Protein AF-A0A8J6D0E6-F1 (afdb_monomer)

pLDDT: mean 87.66, std 14.27, range [42.78, 98.38]

Secondary structure (DSSP, 8-state):
--SS-EEEEE-TTSGGGTTSPTT-EEEEEEESS-GGG--EEEEEEE-TT--EESSHHHHHHHHHHTT--------

Structure (mmCIF, N/CA/C/O backbone):
data_AF-A0A8J6D0E6-F1
#
_entry.id   AF-A0A8J6D0E6-F1
#
loop_
_atom_site.group_PDB
_atom_site.id
_atom_site.type_symbol
_atom_site.label_atom_id
_atom_site.label_alt_id
_atom_site.label_comp_id
_atom_site.label_asym_id
_atom_site.label_entity_id
_atom_site.label_seq_id
_atom_site.pdbx_PDB_ins_code
_atom_site.Cartn_x
_atom_site.Cartn_y
_atom_site.Cartn_z
_atom_site.occupancy
_atom_site.B_iso_or_equiv
_atom_site.auth_seq_id
_atom_site.auth_comp_id
_atom_site.auth_asym_id
_atom_site.auth_atom_id
_atom_site.pdbx_PDB_model_num
ATOM 1 N N . MET A 1 1 ? 8.843 15.864 -20.029 1.00 43.72 1 MET A N 1
ATOM 2 C CA . MET A 1 1 ? 8.336 14.480 -20.143 1.00 43.72 1 MET A CA 1
ATOM 3 C C . MET A 1 1 ? 9.262 13.602 -19.317 1.00 43.72 1 MET A C 1
ATOM 5 O O . MET A 1 1 ? 10.440 13.547 -19.648 1.00 43.72 1 MET A O 1
ATOM 9 N N . SER A 1 2 ? 8.813 13.055 -18.183 1.00 53.69 2 SER A N 1
ATOM 10 C CA . SER A 1 2 ? 9.673 12.196 -17.356 1.00 53.69 2 SER A CA 1
ATOM 11 C C . SER A 1 2 ? 9.888 10.858 -18.069 1.00 53.69 2 SER A C 1
ATOM 13 O O . SER A 1 2 ? 8.980 10.319 -18.699 1.00 53.69 2 SER A O 1
ATOM 15 N N . LEU A 1 3 ? 11.120 10.357 -18.038 1.00 61.19 3 LEU A N 1
ATOM 16 C CA . LEU A 1 3 ? 11.535 9.131 -18.715 1.00 61.19 3 LEU A CA 1
ATOM 1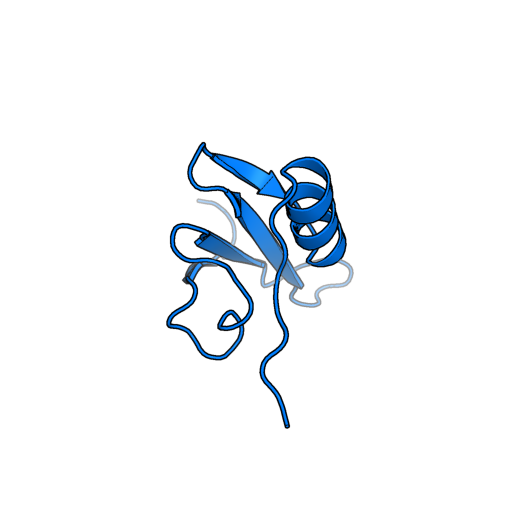7 C C . LEU A 1 3 ? 10.832 7.905 -18.103 1.00 61.19 3 LEU A C 1
ATOM 19 O O . LEU A 1 3 ? 11.291 7.358 -17.107 1.00 61.19 3 LEU A O 1
ATOM 23 N N . GLY A 1 4 ? 9.715 7.486 -18.702 1.00 78.50 4 GLY A N 1
ATOM 24 C CA . GLY A 1 4 ? 9.176 6.121 -18.625 1.00 78.50 4 GLY A CA 1
ATOM 25 C C . GLY A 1 4 ? 8.675 5.614 -17.269 1.00 78.50 4 GLY A C 1
ATOM 26 O O . GLY A 1 4 ? 8.411 4.420 -17.156 1.00 78.50 4 GLY A O 1
ATOM 27 N N . VAL A 1 5 ? 8.550 6.459 -16.241 1.00 86.62 5 VAL A N 1
ATOM 28 C CA . VAL A 1 5 ? 8.022 6.010 -14.943 1.00 86.62 5 VAL A CA 1
ATOM 29 C C . VAL A 1 5 ? 6.529 5.719 -15.073 1.00 86.62 5 VAL A C 1
ATOM 31 O O . VAL A 1 5 ? 5.758 6.613 -15.414 1.00 86.62 5 VAL A O 1
ATOM 34 N N . THR A 1 6 ? 6.131 4.480 -14.789 1.00 93.19 6 THR A N 1
ATOM 35 C CA . THR A 1 6 ? 4.717 4.080 -14.721 1.00 93.19 6 THR A CA 1
ATOM 36 C C . THR A 1 6 ? 4.307 3.972 -13.262 1.00 93.19 6 THR A C 1
ATOM 38 O O . THR A 1 6 ? 5.068 3.444 -12.451 1.00 93.19 6 THR A O 1
ATOM 41 N N . VAL A 1 7 ? 3.126 4.488 -12.933 1.00 95.75 7 VAL A N 1
ATOM 42 C CA . VAL A 1 7 ? 2.571 4.446 -11.579 1.00 95.75 7 VAL A CA 1
ATOM 43 C C . VAL A 1 7 ? 1.294 3.623 -11.600 1.00 95.75 7 VAL A C 1
ATOM 45 O O . VAL A 1 7 ? 0.449 3.823 -12.473 1.00 95.75 7 VAL A O 1
ATOM 48 N N . GLN A 1 8 ? 1.175 2.698 -10.656 1.00 97.12 8 GLN A N 1
ATOM 49 C CA . GLN A 1 8 ? -0.023 1.898 -10.436 1.00 97.12 8 GLN A CA 1
ATOM 50 C C . GLN A 1 8 ? -0.425 1.968 -8.968 1.00 97.12 8 GLN A C 1
ATOM 52 O O . GLN A 1 8 ? 0.430 2.123 -8.094 1.00 97.12 8 GLN A O 1
ATOM 57 N N . TYR A 1 9 ? -1.728 1.866 -8.728 1.00 97.50 9 TYR A N 1
ATOM 58 C CA . TYR A 1 9 ? -2.319 1.885 -7.400 1.00 97.50 9 TYR A CA 1
ATOM 59 C C . TYR A 1 9 ? -3.031 0.565 -7.145 1.00 97.50 9 TYR A C 1
ATOM 61 O O . TYR A 1 9 ? -3.688 0.047 -8.047 1.00 97.50 9 TYR A O 1
ATOM 69 N N . PHE A 1 10 ? -2.887 0.065 -5.926 1.00 98.19 10 PHE A N 1
ATOM 70 C CA . PHE A 1 10 ? -3.466 -1.185 -5.453 1.00 98.19 10 PHE A CA 1
ATOM 71 C C . PHE A 1 10 ? -4.016 -1.003 -4.041 1.00 98.19 10 PHE A C 1
ATOM 73 O O . PHE A 1 10 ? -3.609 -0.079 -3.329 1.00 98.19 10 PHE A O 1
ATOM 80 N N . ASP A 1 11 ? -4.887 -1.905 -3.616 1.00 97.69 11 ASP A N 1
ATOM 81 C CA . ASP A 1 11 ? -5.412 -1.953 -2.253 1.00 97.69 11 ASP A CA 1
ATOM 82 C C . ASP A 1 11 ? -5.536 -3.407 -1.755 1.00 97.69 11 ASP A C 1
ATOM 84 O O . ASP A 1 11 ? -4.940 -4.328 -2.314 1.00 97.69 11 ASP A O 1
ATOM 88 N N . ASN A 1 12 ? -6.273 -3.627 -0.666 1.00 96.19 12 ASN A N 1
ATOM 89 C CA . ASN A 1 12 ? -6.391 -4.938 -0.038 1.00 96.19 12 ASN A CA 1
ATOM 90 C C . ASN A 1 12 ? -7.272 -5.952 -0.797 1.00 96.19 12 ASN A C 1
ATOM 92 O O . ASN A 1 12 ? -7.389 -7.087 -0.332 1.00 96.19 12 ASN A O 1
ATOM 96 N N . ILE A 1 13 ? -7.903 -5.588 -1.924 1.00 97.31 13 ILE A N 1
ATOM 97 C CA . ILE A 1 13 ? -8.576 -6.566 -2.800 1.00 97.31 13 ILE A CA 1
ATOM 98 C C . ILE A 1 13 ? -7.617 -7.196 -3.820 1.00 97.31 13 ILE A C 1
ATOM 100 O O . ILE A 1 13 ? -7.937 -8.227 -4.417 1.00 97.31 13 ILE A O 1
ATOM 104 N N . ASP A 1 14 ? -6.430 -6.614 -4.000 1.00 97.69 14 ASP A N 1
ATOM 105 C CA . ASP A 1 14 ? -5.395 -7.131 -4.884 1.00 97.69 14 ASP A CA 1
ATOM 106 C C . ASP A 1 14 ? -4.545 -8.195 -4.174 1.00 97.69 14 ASP A C 1
ATOM 108 O O . ASP A 1 14 ? -3.961 -7.948 -3.122 1.00 97.69 14 ASP A O 1
ATOM 112 N N . ALA A 1 15 ? -4.395 -9.375 -4.786 1.00 95.62 15 ALA A N 1
ATOM 113 C CA . ALA A 1 15 ? -3.716 -10.527 -4.174 1.00 95.62 15 ALA A CA 1
ATOM 114 C C . ALA A 1 15 ? -2.312 -10.251 -3.571 1.00 95.62 15 ALA A C 1
ATOM 116 O O . ALA A 1 15 ? -2.006 -10.824 -2.531 1.00 95.62 15 ALA A O 1
ATOM 117 N N . PRO A 1 16 ? -1.431 -9.395 -4.138 1.00 95.56 16 PRO A N 1
ATOM 118 C CA . PRO A 1 16 ? -0.138 -9.076 -3.510 1.00 95.56 16 PRO A CA 1
ATOM 119 C C . PRO A 1 16 ? -0.235 -8.237 -2.220 1.00 95.56 16 PRO A C 1
ATOM 121 O O . PRO A 1 16 ? 0.770 -8.055 -1.518 1.00 95.56 16 PRO A O 1
ATOM 124 N N . TYR A 1 17 ? -1.410 -7.675 -1.948 1.00 96.81 17 TYR A N 1
ATOM 125 C CA . TYR A 1 17 ? -1.679 -6.666 -0.927 1.00 96.81 17 TYR A CA 1
ATOM 126 C C . TYR A 1 17 ? -2.857 -7.025 -0.017 1.00 96.81 17 TYR A C 1
ATOM 128 O O . TYR A 1 17 ? -3.249 -6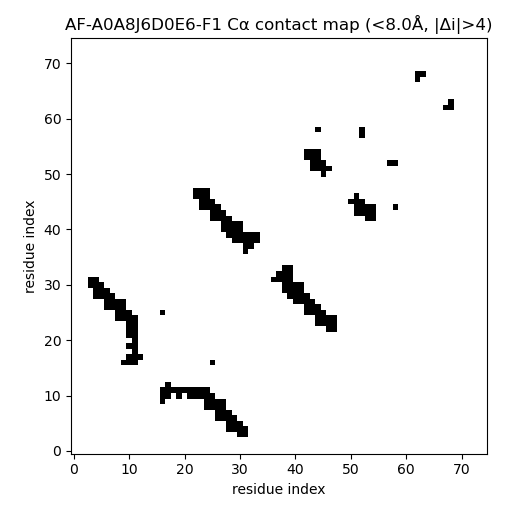.204 0.805 1.00 96.81 17 TYR A O 1
ATOM 136 N N . ASP A 1 18 ? -3.356 -8.258 -0.097 1.00 95.25 18 ASP A N 1
ATOM 137 C CA . ASP A 1 18 ? -4.425 -8.814 0.743 1.00 95.25 18 ASP A CA 1
ATOM 138 C C . ASP A 1 18 ? -4.154 -8.717 2.257 1.00 95.25 18 ASP A C 1
ATOM 140 O O . ASP A 1 18 ? -5.076 -8.663 3.066 1.00 95.25 18 ASP A O 1
ATOM 144 N N . TRP A 1 19 ? -2.882 -8.639 2.644 1.00 94.00 19 TRP A N 1
ATOM 145 C CA . TRP A 1 19 ? -2.444 -8.432 4.020 1.00 94.00 19 TRP A CA 1
ATOM 146 C C . TRP A 1 19 ? -2.678 -7.008 4.543 1.00 94.00 19 TRP A C 1
ATOM 148 O O . TRP A 1 19 ? -2.494 -6.786 5.739 1.00 94.00 19 TRP A O 1
ATOM 158 N N . LEU A 1 20 ? -3.007 -6.033 3.689 1.00 95.12 20 LEU A N 1
ATOM 159 C CA . LEU A 1 20 ? -3.321 -4.669 4.112 1.00 95.12 20 LEU A CA 1
ATOM 160 C C . LEU A 1 20 ? -4.707 -4.580 4.746 1.00 95.12 20 LEU A C 1
ATOM 162 O O . LEU A 1 20 ? -5.663 -5.219 4.315 1.00 95.12 20 LEU A O 1
ATOM 166 N N . LEU A 1 21 ? -4.834 -3.714 5.749 1.00 94.44 21 LEU A N 1
ATOM 167 C CA . LEU A 1 21 ? -6.141 -3.366 6.292 1.00 94.44 21 LEU A CA 1
ATOM 168 C C . LEU A 1 21 ? -6.944 -2.537 5.274 1.00 94.44 21 LEU A C 1
ATOM 170 O O . LEU A 1 21 ? -6.353 -1.739 4.539 1.00 94.44 21 LEU A O 1
ATOM 174 N N . PRO A 1 22 ? -8.285 -2.651 5.259 1.00 94.81 22 PRO A N 1
ATOM 175 C CA . PRO A 1 22 ? -9.131 -1.823 4.407 1.00 94.81 22 PRO A CA 1
ATOM 176 C C . PRO A 1 22 ? -8.836 -0.325 4.550 1.00 94.81 22 PRO A C 1
ATOM 178 O O . PRO A 1 22 ? -8.645 0.186 5.656 1.00 94.81 22 PRO A O 1
ATOM 181 N N . GLY A 1 23 ? -8.819 0.380 3.418 1.00 94.50 23 GLY A N 1
ATOM 182 C CA . GLY A 1 23 ? -8.522 1.815 3.347 1.00 94.50 23 GLY A CA 1
ATOM 183 C C . GLY A 1 23 ? -7.035 2.157 3.222 1.00 94.50 23 GLY A C 1
ATOM 184 O O . GLY A 1 23 ? -6.713 3.320 2.989 1.00 94.50 23 GLY A O 1
ATOM 185 N N . TRP A 1 24 ? -6.136 1.175 3.336 1.00 96.88 24 TRP A N 1
ATOM 186 C CA . TRP A 1 24 ? -4.739 1.343 2.941 1.00 96.88 24 TRP A CA 1
ATOM 187 C C . TRP A 1 24 ? -4.580 1.215 1.426 1.00 96.88 24 TRP A C 1
ATOM 189 O O . TRP A 1 24 ? -5.250 0.405 0.791 1.00 96.88 24 TRP A O 1
ATOM 199 N N . ILE A 1 25 ? -3.656 1.991 0.859 1.00 98.00 25 ILE A N 1
ATOM 200 C CA . ILE A 1 25 ? -3.362 2.001 -0.582 1.00 98.00 25 ILE A CA 1
A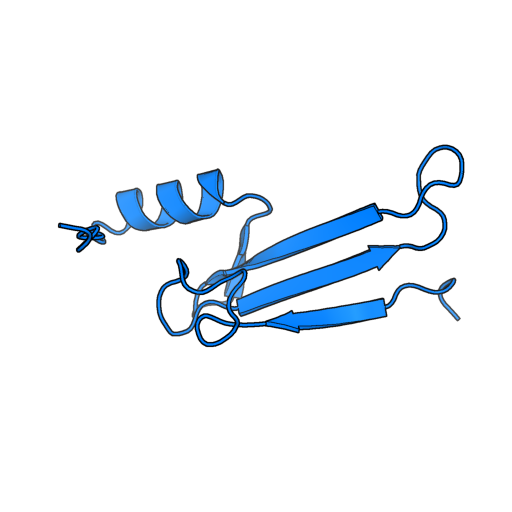TOM 201 C C . ILE A 1 25 ? -1.867 1.770 -0.796 1.00 98.00 25 ILE A C 1
ATOM 203 O O . ILE A 1 25 ? -1.039 2.233 -0.007 1.00 98.00 25 ILE A O 1
ATOM 207 N N . VAL A 1 26 ? -1.506 1.096 -1.888 1.00 98.3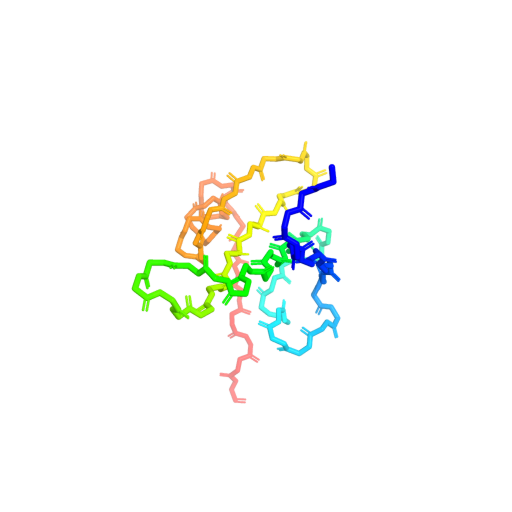1 26 VAL A N 1
ATOM 208 C CA . VAL A 1 26 ? -0.122 0.978 -2.355 1.00 98.31 26 VAL A CA 1
ATOM 209 C C . VAL A 1 26 ? 0.054 1.665 -3.687 1.00 98.31 26 VAL A C 1
ATOM 211 O O . VAL A 1 26 ? -0.641 1.365 -4.647 1.00 98.31 26 VAL A O 1
ATOM 214 N N . GLU A 1 27 ? 1.048 2.536 -3.760 1.00 98.00 27 GLU A N 1
ATOM 215 C CA . GLU A 1 27 ? 1.562 3.079 -5.003 1.00 98.00 27 GLU A CA 1
ATOM 216 C C . GLU A 1 27 ? 2.825 2.314 -5.412 1.00 98.00 27 GLU A C 1
ATOM 218 O O . GLU A 1 27 ? 3.845 2.342 -4.713 1.00 98.00 27 GLU A O 1
ATOM 223 N N . GLU A 1 28 ? 2.780 1.647 -6.563 1.00 97.25 28 GLU A N 1
ATOM 224 C CA . GLU A 1 28 ? 3.962 1.086 -7.209 1.00 97.25 28 GLU A CA 1
ATOM 225 C C . GLU A 1 28 ? 4.465 2.017 -8.308 1.00 97.25 28 GLU A C 1
ATOM 227 O O . GLU A 1 28 ? 3.755 2.328 -9.264 1.00 97.25 28 GLU A O 1
ATOM 232 N N . ARG A 1 29 ? 5.731 2.429 -8.204 1.00 95.38 29 ARG A N 1
ATOM 233 C CA . ARG A 1 29 ? 6.435 3.173 -9.253 1.00 95.38 29 ARG A CA 1
ATOM 234 C C . ARG A 1 29 ? 7.414 2.260 -9.964 1.00 95.38 29 ARG A C 1
ATOM 236 O O . ARG A 1 29 ? 8.464 1.926 -9.409 1.00 95.38 29 ARG A O 1
ATOM 243 N N . PHE A 1 30 ? 7.106 1.917 -11.207 1.00 93.38 30 PHE A N 1
ATOM 244 C CA . PHE A 1 30 ? 8.031 1.223 -12.090 1.00 93.38 30 PHE A CA 1
ATOM 245 C C . PHE A 1 30 ? 8.960 2.225 -12.772 1.00 93.38 30 PHE A C 1
ATOM 247 O O . PHE A 1 30 ? 8.518 3.094 -13.520 1.00 93.38 30 PHE A O 1
ATOM 254 N N . VAL A 1 31 ? 10.260 2.089 -12.525 1.00 91.06 31 VAL A N 1
ATOM 255 C CA . VAL A 1 31 ? 11.326 2.880 -13.141 1.00 91.06 31 VAL A CA 1
ATOM 256 C C . VAL A 1 31 ? 12.106 1.958 -14.082 1.00 91.06 31 VAL A C 1
ATOM 258 O O . VAL A 1 31 ? 12.864 1.123 -13.585 1.00 91.06 31 VAL A O 1
ATOM 261 N N . PRO A 1 32 ? 11.961 2.087 -15.416 1.00 85.69 32 PRO A N 1
ATOM 262 C CA . PRO A 1 32 ? 12.557 1.149 -16.374 1.00 85.69 32 PRO A CA 1
ATOM 263 C C . PRO A 1 32 ? 14.092 1.142 -16.366 1.00 85.69 32 PRO A C 1
ATOM 265 O O . PRO A 1 32 ? 14.705 0.093 -16.529 1.00 85.69 32 PRO A O 1
ATOM 268 N N . PHE A 1 33 ? 14.715 2.304 -16.138 1.00 82.88 33 PHE A N 1
ATOM 269 C CA . PHE A 1 33 ? 16.170 2.481 -16.143 1.00 82.88 33 PHE A CA 1
ATOM 270 C C . PHE A 1 33 ? 16.657 2.964 -14.773 1.00 82.88 33 PHE A C 1
ATOM 272 O O . PHE A 1 33 ? 16.871 4.154 -14.548 1.00 82.88 33 PHE A O 1
ATOM 279 N N . GLY A 1 34 ? 16.788 2.034 -13.829 1.00 72.69 34 GLY A N 1
ATOM 280 C CA . GLY A 1 34 ? 17.352 2.290 -12.505 1.00 72.69 34 GLY A CA 1
ATOM 281 C C . GLY A 1 34 ? 18.885 2.208 -12.472 1.00 72.69 34 GLY A C 1
ATOM 282 O O . GLY A 1 34 ? 19.578 2.315 -13.484 1.00 72.69 34 GLY A O 1
ATOM 283 N N . TYR A 1 35 ? 19.445 2.005 -11.276 1.00 72.50 35 TYR A N 1
ATOM 284 C CA . TYR A 1 35 ? 20.893 1.852 -11.088 1.00 72.50 35 TYR A CA 1
ATOM 285 C C . TYR A 1 35 ? 21.445 0.701 -11.945 1.00 72.50 35 TYR A 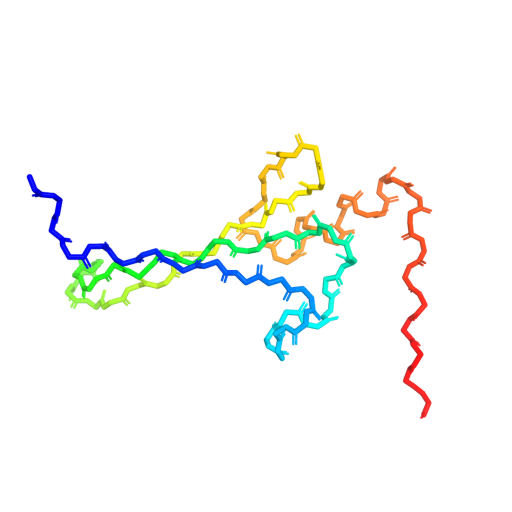C 1
ATOM 287 O O . TYR A 1 35 ? 20.905 -0.405 -11.919 1.00 72.50 35 TYR A O 1
ATOM 295 N N . ARG A 1 36 ? 22.534 0.967 -12.680 1.00 82.38 36 ARG A N 1
ATOM 296 C CA . ARG A 1 36 ? 23.159 0.038 -13.646 1.00 82.38 36 ARG A CA 1
ATOM 297 C C . ARG A 1 36 ? 22.2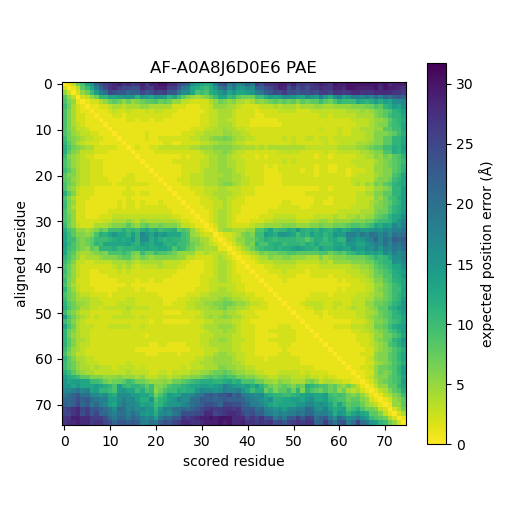32 -0.422 -14.784 1.00 82.38 36 ARG A C 1
ATOM 299 O O . ARG A 1 36 ? 22.492 -1.452 -15.390 1.00 82.38 36 ARG A O 1
ATOM 306 N N . GLY A 1 37 ? 21.172 0.329 -15.087 1.00 80.62 37 GLY A N 1
ATOM 307 C CA . GLY A 1 37 ? 20.262 0.022 -16.196 1.00 80.62 37 GLY A CA 1
ATOM 308 C C . GLY A 1 37 ? 19.221 -1.058 -15.889 1.00 80.62 37 GLY A C 1
ATOM 309 O O . GLY A 1 37 ? 18.474 -1.434 -16.784 1.00 80.62 37 GLY A O 1
ATOM 310 N N . HIS A 1 38 ? 19.134 -1.538 -14.644 1.00 83.94 38 HIS A N 1
ATOM 311 C CA . HIS A 1 38 ? 18.090 -2.475 -14.230 1.00 83.94 38 HIS A CA 1
ATOM 312 C C . HIS A 1 38 ? 16.830 -1.732 -13.787 1.00 83.94 38 HIS A C 1
ATOM 314 O O . HIS A 1 38 ? 16.911 -0.763 -13.024 1.00 83.94 38 HIS A O 1
ATOM 320 N N . GLY A 1 39 ? 15.669 -2.219 -14.225 1.00 89.12 39 GLY A N 1
ATOM 321 C CA . GLY A 1 39 ? 14.377 -1.715 -13.773 1.00 89.12 39 GLY A CA 1
ATOM 322 C C . GLY A 1 39 ? 14.200 -1.865 -12.261 1.00 89.12 39 GLY A C 1
ATOM 323 O O . GLY A 1 39 ? 14.711 -2.805 -11.649 1.00 89.12 39 GLY A O 1
ATOM 324 N N . ARG A 1 40 ? 13.493 -0.920 -11.641 1.00 90.81 40 ARG A N 1
ATOM 325 C CA . ARG A 1 40 ? 13.174 -0.935 -10.207 1.00 90.81 40 ARG A CA 1
ATOM 326 C C . ARG A 1 40 ? 11.697 -0.667 -9.990 1.00 90.81 40 ARG A C 1
ATOM 328 O O . ARG A 1 40 ? 11.132 0.194 -10.655 1.00 90.81 40 ARG A O 1
ATOM 335 N N . ILE A 1 41 ? 11.114 -1.360 -9.018 1.00 93.44 41 ILE A N 1
ATOM 336 C CA . ILE A 1 41 ? 9.785 -1.056 -8.490 1.00 93.44 41 ILE A CA 1
ATOM 337 C C . ILE A 1 41 ? 9.979 -0.464 -7.099 1.00 93.44 41 ILE A C 1
ATOM 339 O O . ILE A 1 41 ? 10.572 -1.104 -6.230 1.00 93.44 41 ILE A O 1
ATOM 343 N N . TYR A 1 42 ? 9.502 0.760 -6.901 1.00 94.38 42 TYR A N 1
ATOM 344 C CA . TYR A 1 42 ? 9.397 1.366 -5.576 1.00 94.38 42 TYR A CA 1
ATOM 345 C C . TYR A 1 42 ? 7.958 1.241 -5.096 1.00 94.38 42 TYR A C 1
ATOM 347 O O . TYR A 1 42 ? 7.044 1.545 -5.858 1.00 94.38 42 TYR A O 1
ATOM 355 N N . LYS A 1 43 ? 7.770 0.804 -3.849 1.00 97.06 43 LYS A N 1
ATOM 356 C CA . LYS A 1 43 ? 6.454 0.681 -3.218 1.00 97.06 43 LYS A CA 1
ATOM 357 C C . LYS A 1 43 ? 6.308 1.739 -2.133 1.00 97.06 43 LYS A C 1
ATOM 359 O O . LYS A 1 43 ? 7.197 1.865 -1.288 1.00 97.06 43 LYS A O 1
ATOM 364 N N . TYR A 1 44 ? 5.185 2.443 -2.144 1.00 98.06 44 TYR A N 1
ATOM 365 C CA . TYR A 1 44 ? 4.786 3.381 -1.101 1.00 98.06 44 TYR A CA 1
ATOM 366 C C . TYR A 1 44 ? 3.412 2.974 -0.589 1.00 98.06 44 TYR A C 1
ATOM 368 O O . TYR A 1 44 ? 2.490 2.804 -1.376 1.00 98.06 44 TYR A O 1
ATOM 376 N N . TYR A 1 45 ? 3.292 2.789 0.715 1.00 98.38 45 TYR A N 1
ATOM 377 C CA . TYR A 1 45 ? 2.051 2.430 1.389 1.00 98.38 45 TYR A CA 1
ATOM 378 C C . TYR A 1 45 ? 1.486 3.683 2.035 1.00 98.38 45 TYR A C 1
ATOM 380 O O . TYR A 1 45 ? 2.247 4.426 2.653 1.00 98.38 45 TYR A O 1
ATOM 388 N N . TYR A 1 46 ? 0.185 3.898 1.923 1.00 98.06 46 TYR A N 1
ATOM 389 C CA . TYR A 1 46 ? -0.497 5.037 2.517 1.00 98.06 46 TYR A CA 1
ATOM 390 C C . TYR A 1 46 ? -1.568 4.548 3.477 1.00 98.06 46 TYR A C 1
ATOM 392 O O . TYR A 1 46 ? -2.362 3.676 3.116 1.00 98.06 46 TYR A O 1
ATOM 400 N N . ASP A 1 47 ? -1.574 5.100 4.689 1.00 95.88 47 ASP A N 1
ATOM 401 C CA . ASP A 1 47 ? -2.689 4.906 5.612 1.00 95.88 47 ASP A CA 1
ATOM 402 C C . ASP A 1 47 ? -3.934 5.696 5.142 1.00 95.88 47 ASP A C 1
ATOM 404 O O . ASP A 1 47 ? -3.830 6.549 4.251 1.00 95.88 47 ASP A O 1
ATOM 408 N N . PRO A 1 48 ? -5.115 5.468 5.745 1.00 95.00 48 PRO A N 1
ATOM 409 C CA . PRO A 1 48 ? -6.339 6.191 5.386 1.00 95.00 48 PRO A CA 1
ATOM 410 C C . PRO A 1 48 ? -6.285 7.717 5.590 1.00 95.00 48 PRO A C 1
ATOM 412 O O . PRO A 1 48 ? -7.189 8.425 5.149 1.00 95.00 48 PRO A O 1
ATOM 415 N N . VAL A 1 49 ? -5.263 8.231 6.280 1.00 94.44 49 VAL A N 1
ATOM 416 C CA . VAL A 1 49 ? -5.055 9.659 6.567 1.00 94.44 49 VAL A CA 1
ATOM 417 C C . VAL A 1 49 ? -3.994 10.266 5.629 1.00 94.44 49 VAL A C 1
ATOM 419 O O . VAL A 1 49 ? -3.832 11.484 5.577 1.00 94.44 49 VAL A O 1
ATOM 422 N N . GLY A 1 50 ? -3.311 9.442 4.829 1.00 95.06 50 GLY A N 1
ATOM 423 C CA . GLY A 1 50 ? -2.297 9.840 3.856 1.00 95.06 50 GLY A CA 1
ATOM 424 C C . GLY A 1 50 ? -0.849 9.764 4.353 1.00 95.06 50 GLY A C 1
ATOM 425 O O . GLY A 1 50 ? 0.048 10.214 3.636 1.00 95.06 50 GLY A O 1
ATOM 426 N N . HIS 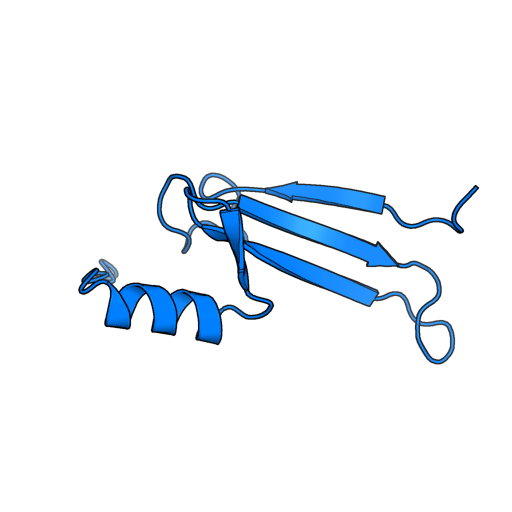A 1 51 ? -0.570 9.200 5.534 1.00 96.38 51 HIS A N 1
ATOM 427 C CA . HIS A 1 51 ? 0.810 8.973 5.969 1.00 96.38 51 HIS A CA 1
ATOM 428 C C . HIS A 1 51 ? 1.471 7.889 5.124 1.00 96.38 51 HIS A C 1
ATOM 430 O O . HIS A 1 51 ? 0.913 6.814 4.919 1.00 96.38 51 HIS A O 1
ATOM 436 N N . SER A 1 52 ? 2.687 8.172 4.656 1.00 97.12 52 SER A N 1
ATOM 437 C CA . SER A 1 52 ? 3.417 7.285 3.755 1.00 97.12 52 SER A CA 1
ATOM 438 C C . SER A 1 52 ? 4.435 6.407 4.480 1.00 97.12 52 SER A C 1
ATOM 440 O O . SER A 1 52 ? 5.220 6.900 5.293 1.00 97.12 52 SER A O 1
ATOM 442 N N . TYR A 1 53 ? 4.532 5.151 4.061 1.00 97.81 53 TYR A N 1
ATOM 443 C CA . TYR A 1 53 ? 5.516 4.177 4.523 1.00 97.81 53 TYR A CA 1
ATOM 444 C C . TYR A 1 53 ? 6.193 3.519 3.320 1.00 97.81 53 TYR A C 1
ATOM 446 O O . TYR A 1 53 ? 5.572 3.295 2.285 1.00 97.81 53 TYR A O 1
ATOM 454 N N . CYS A 1 54 ? 7.473 3.176 3.435 1.00 96.69 54 CYS A N 1
ATOM 455 C CA . CYS A 1 54 ? 8.251 2.621 2.320 1.00 96.69 54 CYS A CA 1
ATOM 456 C C . CYS A 1 54 ? 8.389 1.094 2.392 1.00 96.69 54 CYS A C 1
ATOM 458 O O . CYS A 1 54 ? 8.901 0.465 1.467 1.00 96.69 54 CYS A O 1
ATOM 460 N N . THR A 1 55 ? 8.005 0.477 3.513 1.00 96.06 55 THR A N 1
ATOM 461 C CA . THR A 1 55 ? 8.212 -0.959 3.746 1.00 96.06 55 THR A CA 1
ATOM 462 C C . THR A 1 55 ? 7.049 -1.578 4.507 1.00 96.06 55 THR A C 1
ATOM 464 O O . THR A 1 55 ? 6.479 -0.942 5.389 1.00 96.06 55 THR A O 1
ATOM 467 N N . LYS A 1 56 ? 6.778 -2.866 4.254 1.00 95.44 56 LYS A N 1
ATOM 468 C CA . LYS A 1 56 ? 5.807 -3.653 5.032 1.00 95.44 56 LYS A CA 1
ATOM 469 C C . LYS A 1 56 ? 6.085 -3.592 6.538 1.00 95.44 56 LYS A C 1
ATOM 471 O O . LYS A 1 56 ? 5.165 -3.417 7.318 1.00 95.44 56 LYS A O 1
ATOM 476 N N . ARG A 1 57 ? 7.357 -3.648 6.955 1.00 95.56 57 ARG A N 1
ATOM 477 C CA . ARG A 1 57 ? 7.736 -3.534 8.375 1.00 95.56 57 ARG A CA 1
ATOM 478 C C . ARG A 1 57 ? 7.275 -2.218 9.006 1.00 95.56 57 ARG A C 1
ATOM 480 O O . ARG A 1 57 ? 6.823 -2.228 10.139 1.00 95.56 57 ARG A O 1
ATOM 487 N N . GLN A 1 58 ? 7.397 -1.102 8.289 1.00 96.56 58 GLN A N 1
ATOM 488 C CA . GLN A 1 58 ? 6.932 0.195 8.785 1.00 96.56 58 GLN A CA 1
ATOM 489 C C . GLN A 1 58 ? 5.404 0.253 8.903 1.00 96.56 58 GLN A C 1
ATOM 491 O O . GLN A 1 58 ? 4.910 0.825 9.865 1.00 96.56 58 GLN A O 1
ATOM 496 N N . VAL A 1 59 ? 4.679 -0.370 7.969 1.00 95.88 59 VAL A N 1
ATOM 497 C CA . VAL A 1 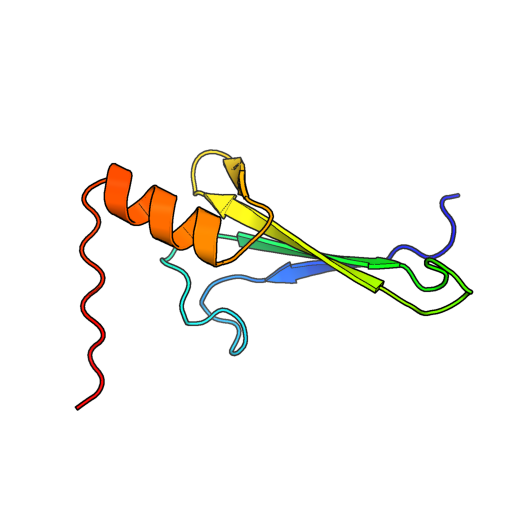59 ? 3.214 -0.501 8.041 1.00 95.88 59 VAL A CA 1
ATOM 498 C C . VAL A 1 59 ? 2.801 -1.301 9.277 1.00 95.88 59 VAL A C 1
ATOM 500 O O . VAL A 1 59 ? 2.004 -0.824 10.076 1.00 95.88 59 VAL A O 1
ATOM 503 N N . LEU A 1 60 ? 3.401 -2.479 9.478 1.00 93.81 60 LEU A N 1
ATOM 504 C CA . LEU A 1 60 ? 3.107 -3.334 10.633 1.00 93.81 60 LEU A CA 1
ATOM 505 C C . LEU A 1 60 ? 3.420 -2.634 11.963 1.00 93.81 60 LEU A C 1
ATOM 507 O O . L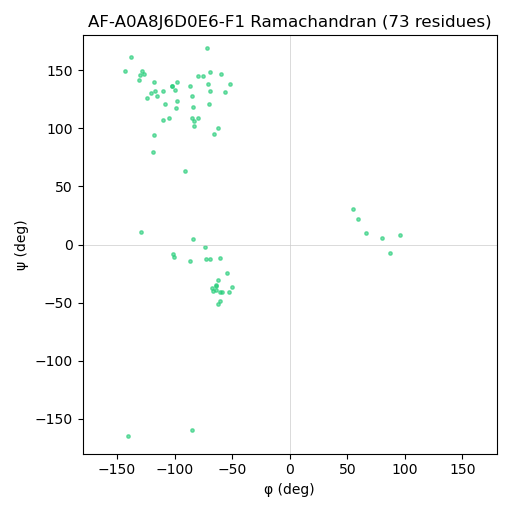EU A 1 60 ? 2.630 -2.713 12.895 1.00 93.81 60 LEU A O 1
ATOM 511 N N . PHE A 1 61 ? 4.535 -1.902 12.030 1.00 93.06 61 PHE A N 1
ATOM 512 C CA . PHE A 1 61 ? 4.890 -1.116 13.212 1.00 93.06 61 PHE A CA 1
ATOM 513 C C . PHE A 1 61 ? 3.882 0.014 13.482 1.00 93.06 61 PHE A C 1
ATOM 515 O O . PHE A 1 61 ? 3.512 0.253 14.624 1.00 93.06 61 PHE A O 1
ATOM 522 N N . ALA A 1 62 ? 3.384 0.689 12.441 1.00 92.31 62 ALA A N 1
ATOM 523 C CA . ALA A 1 62 ? 2.353 1.713 12.607 1.00 92.31 62 ALA A CA 1
ATOM 524 C C . ALA A 1 62 ? 1.037 1.133 13.150 1.00 92.31 62 ALA A C 1
ATOM 526 O O . ALA A 1 62 ? 0.364 1.782 13.945 1.00 92.31 62 ALA A O 1
ATOM 527 N N . TRP A 1 63 ? 0.671 -0.087 12.754 1.00 92.56 63 TRP A N 1
ATOM 528 C CA . TRP A 1 63 ? -0.502 -0.769 13.308 1.00 92.56 63 TRP A CA 1
ATOM 529 C C . TRP A 1 63 ? -0.331 -1.114 14.786 1.00 92.56 63 TRP A C 1
ATOM 531 O O . TRP A 1 63 ? -1.273 -0.931 15.555 1.00 92.56 63 TRP A O 1
ATOM 541 N N . GLU A 1 64 ? 0.864 -1.553 15.186 1.00 88.12 64 GLU A N 1
ATOM 542 C CA . GLU A 1 64 ? 1.202 -1.835 16.585 1.00 88.12 64 GLU A CA 1
ATOM 543 C C . GLU A 1 64 ? 1.063 -0.580 17.462 1.00 88.12 64 GLU A C 1
ATOM 545 O O . GLU A 1 64 ? 0.357 -0.612 18.469 1.00 88.12 64 GLU A O 1
ATOM 550 N N . GLU A 1 65 ? 1.624 0.554 17.029 1.00 87.69 65 GLU A N 1
ATOM 551 C CA . GLU A 1 65 ? 1.511 1.844 17.737 1.00 87.69 65 GLU A CA 1
ATOM 552 C C . GLU A 1 65 ? 0.056 2.341 17.846 1.00 87.69 65 GLU A C 1
ATOM 554 O O . GLU A 1 65 ? -0.323 2.998 18.817 1.00 87.69 65 GLU A O 1
ATOM 559 N N . LEU A 1 66 ? -0.789 1.999 16.870 1.00 84.50 66 LEU A N 1
ATOM 560 C CA . LEU A 1 66 ? -2.220 2.316 16.872 1.00 84.50 66 LEU A CA 1
ATOM 561 C C . LEU A 1 66 ? -3.068 1.305 17.668 1.00 84.50 66 LEU A C 1
ATOM 563 O O . LEU A 1 66 ? -4.293 1.430 17.688 1.00 84.50 66 LEU A O 1
ATOM 567 N N . ASN A 1 67 ? -2.447 0.328 18.342 1.00 81.25 67 ASN A N 1
ATOM 568 C CA . ASN A 1 67 ? -3.109 -0.783 19.040 1.00 81.25 67 ASN A CA 1
ATOM 569 C C . ASN A 1 67 ? -4.058 -1.599 18.143 1.00 81.25 67 ASN A C 1
ATOM 571 O O . ASN A 1 67 ? -5.060 -2.151 18.608 1.00 81.25 67 ASN A O 1
ATOM 575 N N . ILE A 1 68 ? -3.755 -1.693 16.849 1.00 78.81 68 ILE A N 1
ATOM 576 C CA . ILE A 1 68 ? -4.514 -2.525 15.921 1.00 78.81 68 ILE A CA 1
ATOM 577 C C . ILE A 1 68 ? -3.986 -3.957 16.028 1.00 78.81 68 ILE A C 1
ATOM 579 O O . ILE A 1 68 ? -2.902 -4.282 15.548 1.00 78.81 68 ILE A O 1
ATOM 583 N N . ILE A 1 69 ? -4.767 -4.829 16.666 1.00 69.56 69 ILE A N 1
ATOM 584 C CA . ILE A 1 69 ? -4.454 -6.257 16.773 1.00 69.56 69 ILE A CA 1
ATOM 585 C C . ILE A 1 69 ? -4.855 -6.935 15.462 1.00 69.56 69 ILE A C 1
ATOM 587 O O . ILE A 1 69 ? -6.042 -7.106 15.183 1.00 69.56 69 ILE A O 1
ATOM 591 N N . CYS A 1 70 ? -3.869 -7.344 14.665 1.00 63.88 70 CYS A N 1
ATOM 592 C CA . CYS A 1 70 ? -4.114 -8.196 13.507 1.00 63.88 70 CYS A CA 1
ATOM 593 C C . CYS A 1 70 ? -4.146 -9.658 13.973 1.00 63.88 70 CYS A C 1
ATOM 595 O O . CYS A 1 70 ? -3.123 -10.210 14.379 1.00 63.88 70 CYS A O 1
ATOM 597 N N . LEU A 1 71 ? -5.328 -10.273 13.973 1.00 61.28 71 LEU A N 1
ATOM 598 C CA . LEU A 1 71 ? -5.458 -11.710 14.199 1.00 61.28 71 LEU A CA 1
ATOM 599 C C . LEU A 1 71 ? -5.198 -12.415 12.867 1.00 61.28 71 LEU A C 1
ATOM 601 O O . LEU A 1 71 ? -6.077 -12.440 12.006 1.00 61.28 71 LEU A O 1
ATOM 605 N N . ASP A 1 72 ? -4.002 -12.982 12.701 1.00 58.00 72 ASP A N 1
ATOM 606 C CA . ASP A 1 72 ? -3.736 -13.916 11.606 1.00 58.00 72 ASP A CA 1
ATOM 607 C C . ASP A 1 72 ? -4.649 -15.134 11.794 1.00 58.00 72 ASP A C 1
ATOM 609 O O . ASP A 1 72 ? -4.416 -16.007 12.630 1.00 58.00 72 ASP A O 1
ATOM 613 N N . THR A 1 73 ? -5.744 -15.168 11.040 1.00 51.31 73 THR A N 1
ATOM 614 C CA . THR A 1 73 ? -6.701 -16.277 11.039 1.00 51.31 73 THR A CA 1
ATOM 615 C C . THR A 1 73 ? -6.302 -17.285 9.969 1.00 51.31 73 THR A C 1
ATOM 617 O O . THR A 1 73 ? -7.026 -17.524 9.012 1.00 51.31 73 THR A O 1
ATOM 620 N N . TYR A 1 74 ? -5.128 -17.888 10.139 1.00 49.12 74 TYR A N 1
ATOM 621 C CA . TYR A 1 74 ? -4.736 -19.076 9.384 1.00 49.12 74 TYR A CA 1
ATOM 622 C C . TYR A 1 74 ? -4.517 -20.237 10.366 1.00 49.12 74 TYR A C 1
ATOM 624 O O . TYR A 1 74 ? -3.442 -20.376 10.951 1.00 49.12 74 TYR A O 1
ATOM 632 N N . LEU A 1 75 ? -5.577 -21.035 10.557 1.00 42.78 75 LEU A N 1
ATOM 633 C CA . LEU A 1 75 ? -5.536 -22.433 11.010 1.00 42.78 75 LEU A CA 1
ATOM 634 C C . LEU A 1 75 ? -5.740 -23.344 9.797 1.00 42.78 75 LEU A C 1
ATOM 636 O O . LEU A 1 75 ? -6.596 -22.988 8.954 1.00 42.78 75 LEU A O 1
#

Radius of gyration: 14.63 Å; Cα contacts (8 Å, |Δi|>4): 106; chains: 1; bounding box: 32×37×39 Å

Solvent-accessible surface area (backbone atoms only — not comparable to full-atom values): 4600 Å² total; per-residue (Å²): 132,81,84,71,64,45,76,48,79,48,36,36,87,39,82,98,33,49,89,44,59,87,67,32,38,35,40,38,39,38,33,59,71,35,80,96,62,42,62,43,76,48,55,38,37,27,45,82,87,63,56,78,32,74,45,72,69,54,51,55,51,52,33,55,78,68,70,51,82,80,78,84,86,79,130

Organism: NCBI:txid47600

Sequence (75 aa):
MSLGVTVQYFDNIDAPYDWLLPGWIVEERFVPFGYRGHGRIYKYYYDPVGHSYCTKRQVLFAWEELNIICLDTYL

Foldseek 3Di:
DDPPKDKDKDECVDPVHVVDDPQKMKIWIWDQQDVPRHIDIFIWIQHNVGDIDRDPVVVVVVCVVVVNDDDPPDD

Nearest PDB structures (foldseek):
  4lg7-assembly1_A  TM=8.302E-01  e=6.539E-02  Homo sapiens
  6ogk-assembly1_A  TM=6.711E-01  e=2.776E-02  Homo sapiens
  6ogj-assembly1_A  TM=6.841E-01  e=3.336E-02  Homo sapiens
  6ogj-assembly1_B  TM=6.693E-01  e=4.008E-02  Homo sapiens
  3vyq-assembly1_D  TM=7.577E-01  e=1.206E-01  Mus musculus

Mean predicted aligned error: 6.31 Å

InterPro domains:
  IPR016177 DNA-binding domain superfamily [SSF54171] (14-68)